Protein AF-A0A3C0KY36-F1 (afdb_monomer_lite)

Secondary structure (DSSP, 8-state):
-HHHHHIIIIIIIIIIHHHHHHTTTHHHH---HHHHHHHHHHHHHHHHHH--TTTTSSBTBBTB--HHHHHHHHHHHHHHHTTPPPPHHHHHHHHHHHTSHHHHHHHHH---

Structure (mmCIF, N/CA/C/O backbone):
data_AF-A0A3C0KY36-F1
#
_entry.id   AF-A0A3C0KY36-F1
#
loop_
_atom_site.group_PDB
_atom_site.id
_atom_site.type_symbol
_atom_site.label_atom_id
_atom_site.label_alt_id
_atom_site.label_comp_id
_atom_site.label_asym_id
_atom_site.label_entity_id
_atom_site.label_seq_id
_atom_site.pdbx_PDB_ins_code
_atom_site.Cartn_x
_atom_site.Cartn_y
_atom_site.Cartn_z
_atom_site.occupancy
_atom_site.B_iso_or_equiv
_atom_site.auth_seq_id
_atom_site.auth_comp_id
_atom_site.auth_asym_id
_atom_site.auth_atom_id
_atom_site.pdbx_PDB_model_num
ATOM 1 N N . ASP A 1 1 ? 1.687 12.852 10.831 1.00 79.81 1 ASP A N 1
ATOM 2 C CA . ASP A 1 1 ? 2.628 13.349 9.801 1.00 79.81 1 ASP A CA 1
ATOM 3 C C . ASP A 1 1 ? 3.720 12.352 9.436 1.00 79.81 1 ASP A C 1
ATOM 5 O O . ASP A 1 1 ? 3.793 11.976 8.273 1.00 79.81 1 ASP A O 1
ATOM 9 N N . GLU A 1 2 ? 4.528 11.865 10.384 1.00 93.56 2 GLU A N 1
ATOM 10 C CA . GLU A 1 2 ? 5.653 10.959 10.079 1.00 93.56 2 GLU A CA 1
ATOM 11 C C . GLU A 1 2 ? 5.215 9.617 9.469 1.00 93.56 2 GLU A C 1
ATOM 13 O O . GLU A 1 2 ? 5.673 9.260 8.390 1.00 93.56 2 GLU A O 1
ATOM 18 N N . LEU A 1 3 ? 4.258 8.914 10.085 1.00 94.94 3 LEU A N 1
ATOM 19 C CA . LEU A 1 3 ? 3.811 7.608 9.581 1.00 94.94 3 LEU A CA 1
ATOM 20 C C . LEU A 1 3 ? 3.078 7.703 8.230 1.00 94.94 3 LEU A C 1
ATOM 22 O O . LEU A 1 3 ? 3.219 6.832 7.374 1.00 94.94 3 LEU A O 1
ATOM 26 N N . ALA A 1 4 ? 2.338 8.793 8.007 1.00 97.19 4 ALA A N 1
ATOM 27 C CA . ALA A 1 4 ? 1.765 9.095 6.696 1.00 97.19 4 ALA A CA 1
ATOM 28 C C . ALA A 1 4 ? 2.865 9.323 5.649 1.00 97.19 4 ALA A C 1
ATOM 30 O O . ALA A 1 4 ? 2.790 8.781 4.549 1.00 97.19 4 ALA A O 1
ATOM 31 N N . SER A 1 5 ? 3.907 10.078 6.009 1.00 97.75 5 SER A N 1
ATOM 32 C CA . SER A 1 5 ? 5.055 10.336 5.135 1.00 97.75 5 SER A CA 1
ATOM 33 C C . SER A 1 5 ? 5.800 9.046 4.807 1.00 97.75 5 SER A C 1
ATOM 35 O O . SER A 1 5 ? 6.098 8.801 3.644 1.00 97.75 5 SER A O 1
ATOM 37 N N . PHE A 1 6 ? 6.015 8.177 5.795 1.00 97.81 6 PHE A N 1
ATOM 38 C CA . PHE A 1 6 ? 6.591 6.851 5.601 1.00 97.81 6 PHE A CA 1
ATOM 39 C C . PHE A 1 6 ? 5.792 6.018 4.591 1.00 97.81 6 PHE A C 1
ATOM 41 O O . PHE A 1 6 ? 6.348 5.518 3.616 1.00 97.81 6 PHE A O 1
ATOM 48 N N . MET A 1 7 ? 4.474 5.912 4.778 1.00 98.31 7 MET A N 1
ATOM 49 C CA . MET A 1 7 ? 3.610 5.158 3.868 1.00 98.31 7 MET A CA 1
ATOM 50 C C . MET A 1 7 ? 3.638 5.719 2.442 1.00 98.31 7 MET A C 1
ATOM 52 O O . MET A 1 7 ? 3.793 4.969 1.481 1.00 98.31 7 MET A O 1
ATOM 56 N N . LEU A 1 8 ? 3.510 7.036 2.292 1.00 98.12 8 LEU A N 1
ATOM 57 C CA . LEU A 1 8 ? 3.464 7.674 0.978 1.00 98.12 8 LEU A CA 1
ATOM 58 C C . LEU A 1 8 ? 4.816 7.628 0.261 1.00 98.12 8 LEU A C 1
ATOM 60 O O . LEU A 1 8 ? 4.858 7.428 -0.952 1.00 98.12 8 LEU A O 1
ATOM 64 N N . MET A 1 9 ? 5.918 7.822 0.981 1.00 98.06 9 MET A N 1
ATOM 65 C CA . MET A 1 9 ? 7.243 7.898 0.370 1.00 98.06 9 MET A CA 1
ATOM 66 C C . MET A 1 9 ? 7.850 6.510 0.178 1.00 98.06 9 MET A C 1
ATOM 68 O O . MET A 1 9 ? 8.217 6.163 -0.941 1.00 98.06 9 MET A O 1
ATOM 72 N N . GLU A 1 10 ? 7.899 5.678 1.217 1.00 98.12 10 GLU A N 1
ATOM 73 C CA . GLU A 1 10 ? 8.630 4.406 1.157 1.00 98.12 10 GLU A CA 1
ATOM 74 C C . GLU A 1 10 ? 7.803 3.275 0.543 1.00 98.12 10 GLU A C 1
ATOM 76 O O . GLU A 1 10 ? 8.297 2.516 -0.302 1.00 98.12 10 GLU A O 1
ATOM 81 N N . LEU A 1 11 ? 6.525 3.173 0.919 1.00 98.56 11 LEU A N 1
ATOM 82 C CA . LEU A 1 11 ? 5.653 2.099 0.439 1.00 98.56 11 LEU A CA 1
ATOM 83 C C . LEU A 1 11 ? 4.961 2.425 -0.885 1.00 98.56 11 LEU A C 1
ATOM 85 O O . LEU A 1 11 ? 4.697 1.508 -1.655 1.00 98.56 11 LEU A O 1
ATOM 89 N N . ASP A 1 12 ? 4.661 3.689 -1.186 1.00 98.44 12 ASP A N 1
ATOM 90 C CA . ASP A 1 12 ? 4.037 4.037 -2.467 1.00 98.44 12 ASP A CA 1
ATOM 91 C C . ASP A 1 12 ? 5.042 4.599 -3.483 1.00 98.44 12 ASP A C 1
ATOM 93 O O . ASP A 1 12 ? 5.294 3.966 -4.512 1.00 98.44 12 ASP A O 1
ATOM 97 N N . ALA A 1 13 ? 5.659 5.753 -3.218 1.00 97.81 13 ALA A N 1
ATOM 98 C CA . ALA A 1 13 ? 6.472 6.458 -4.214 1.00 97.81 13 ALA A CA 1
ATOM 99 C C . ALA A 1 13 ? 7.777 5.728 -4.596 1.00 97.81 13 ALA A C 1
ATOM 101 O O . ALA A 1 13 ? 8.100 5.618 -5.784 1.00 97.81 13 ALA A O 1
ATOM 102 N N . THR A 1 14 ? 8.525 5.211 -3.620 1.00 97.06 14 THR A N 1
ATOM 103 C CA . THR A 1 14 ? 9.819 4.538 -3.849 1.00 97.06 14 THR A CA 1
ATOM 104 C C . THR A 1 14 ? 9.653 3.102 -4.347 1.00 97.06 14 THR A C 1
ATOM 106 O O . THR A 1 14 ? 10.554 2.560 -4.988 1.00 97.06 14 THR A O 1
ATOM 109 N N . SER A 1 15 ? 8.495 2.478 -4.113 1.00 98.00 15 SER A N 1
ATOM 110 C CA . SER A 1 15 ? 8.263 1.074 -4.460 1.00 98.00 15 SER A CA 1
ATOM 111 C C . SER A 1 15 ? 7.095 0.863 -5.422 1.00 98.00 15 SER A C 1
ATOM 113 O O . SER A 1 15 ? 7.335 0.619 -6.607 1.00 98.00 15 SER A O 1
ATOM 115 N N . LEU A 1 16 ? 5.838 0.957 -4.981 1.00 98.31 16 LEU A N 1
ATOM 116 C CA . LEU A 1 16 ? 4.688 0.640 -5.843 1.00 98.31 16 LEU A CA 1
ATOM 117 C C . LEU A 1 16 ? 4.638 1.489 -7.120 1.00 98.31 16 LEU A C 1
ATOM 119 O O . LEU A 1 16 ? 4.315 0.976 -8.192 1.00 98.31 16 LEU A O 1
ATOM 123 N N . TYR A 1 17 ? 5.019 2.762 -7.055 1.00 97.69 17 TYR A N 1
ATOM 124 C CA . TYR A 1 17 ? 5.069 3.629 -8.228 1.00 97.69 17 TYR A CA 1
ATOM 125 C C . TYR A 1 17 ? 6.126 3.195 -9.257 1.00 97.69 17 TYR A C 1
ATOM 127 O O . TYR A 1 17 ? 5.899 3.323 -10.461 1.00 97.69 17 TYR A O 1
ATOM 135 N N . ILE A 1 18 ? 7.266 2.646 -8.823 1.00 97.88 18 ILE A N 1
ATOM 136 C CA . ILE A 1 18 ? 8.261 2.045 -9.730 1.00 97.88 18 ILE A CA 1
ATOM 137 C C . ILE A 1 18 ? 7.657 0.824 -10.427 1.00 97.88 18 ILE A C 1
ATOM 139 O O . ILE A 1 18 ? 7.790 0.691 -11.643 1.00 97.88 18 ILE A O 1
ATOM 143 N N . VAL A 1 19 ? 6.951 -0.029 -9.677 1.00 97.94 19 VAL A N 1
ATOM 144 C CA . VAL A 1 19 ? 6.290 -1.215 -10.237 1.00 97.94 19 VAL A CA 1
ATOM 145 C C . VAL A 1 19 ? 5.263 -0.809 -11.293 1.00 97.94 19 VAL A C 1
ATOM 147 O O . VAL A 1 19 ? 5.346 -1.285 -12.420 1.00 97.94 19 VAL A O 1
ATOM 150 N N . ARG A 1 20 ? 4.361 0.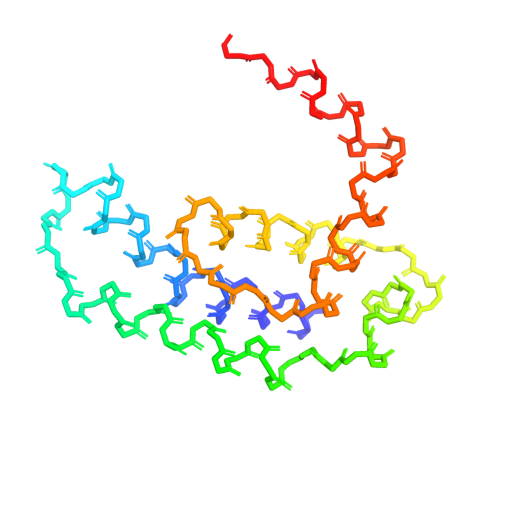129 -10.982 1.00 96.62 20 ARG A N 1
ATOM 151 C CA . ARG A 1 20 ? 3.326 0.595 -11.924 1.00 96.62 20 ARG A CA 1
ATOM 152 C C . ARG A 1 20 ? 3.920 1.181 -13.208 1.00 96.62 20 ARG A C 1
ATOM 154 O O . ARG A 1 20 ? 3.431 0.890 -14.295 1.00 96.62 20 ARG A O 1
ATOM 161 N N . ARG A 1 21 ? 4.996 1.972 -13.109 1.00 96.94 21 ARG A N 1
ATOM 162 C CA . ARG A 1 21 ? 5.659 2.567 -14.284 1.00 96.94 21 ARG A CA 1
ATOM 163 C C . ARG A 1 21 ? 6.226 1.524 -15.237 1.00 96.94 21 ARG A C 1
ATOM 165 O O . ARG A 1 21 ? 6.048 1.647 -16.441 1.00 96.94 21 ARG A O 1
ATOM 172 N N . HIS A 1 22 ? 6.913 0.527 -14.696 1.00 97.81 22 HIS A N 1
ATOM 173 C CA . HIS A 1 22 ? 7.711 -0.407 -15.490 1.00 97.81 22 HIS A CA 1
ATOM 174 C C . HIS A 1 22 ? 7.035 -1.763 -15.720 1.00 97.81 22 HIS A C 1
ATOM 176 O O . HIS A 1 22 ? 7.640 -2.636 -16.342 1.00 97.81 22 HIS A O 1
ATOM 182 N N . LEU A 1 23 ? 5.803 -1.928 -15.230 1.00 93.38 23 LEU A N 1
ATOM 183 C CA . LEU A 1 23 ? 4.934 -3.074 -15.483 1.00 93.38 23 LEU A CA 1
ATOM 184 C C . LEU A 1 23 ? 3.677 -2.627 -16.245 1.00 93.38 23 LEU A C 1
ATOM 186 O O . LEU A 1 23 ? 3.589 -2.834 -17.450 1.00 93.38 23 LEU A O 1
ATOM 190 N N . ASP A 1 24 ? 2.745 -1.944 -15.575 1.00 91.94 24 ASP A N 1
ATOM 191 C CA . ASP A 1 24 ? 1.436 -1.592 -16.148 1.00 91.94 24 ASP A CA 1
ATOM 192 C C . ASP A 1 24 ? 1.532 -0.499 -17.224 1.00 91.94 24 ASP A C 1
ATOM 194 O O . ASP A 1 24 ? 0.770 -0.488 -18.189 1.00 91.94 24 ASP A O 1
ATOM 198 N N . LEU A 1 25 ? 2.487 0.423 -17.068 1.00 95.62 25 LEU A N 1
ATOM 199 C CA . LEU A 1 25 ? 2.732 1.544 -17.983 1.00 95.62 25 LEU A CA 1
ATOM 200 C C . LEU A 1 25 ? 4.038 1.383 -18.776 1.00 95.62 25 LEU A C 1
ATOM 202 O O . LEU A 1 25 ? 4.587 2.367 -19.283 1.00 95.62 25 LEU A O 1
ATOM 206 N N . ALA A 1 26 ? 4.537 0.151 -18.911 1.00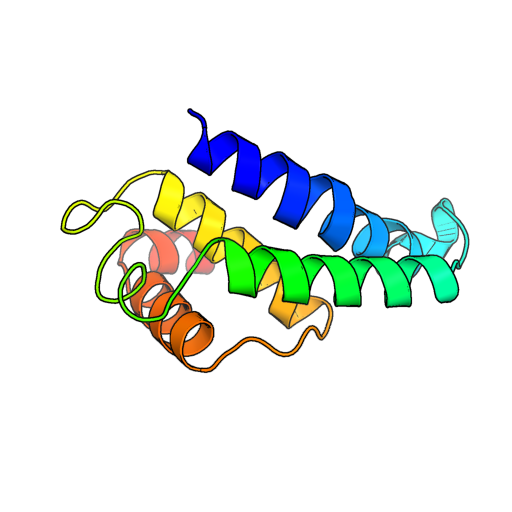 96.06 26 ALA A N 1
ATOM 207 C CA . ALA A 1 26 ? 5.805 -0.130 -19.580 1.00 96.06 26 ALA A CA 1
ATOM 208 C C . ALA A 1 26 ? 5.835 0.340 -21.046 1.00 96.06 26 ALA A C 1
ATOM 210 O O . ALA A 1 26 ? 6.893 0.707 -21.551 1.00 96.06 26 ALA A O 1
ATOM 211 N N . SER A 1 27 ? 4.683 0.415 -21.721 1.00 96.75 27 SER A N 1
ATOM 212 C CA . SER A 1 27 ? 4.578 0.965 -23.081 1.00 96.75 27 SER A CA 1
ATOM 213 C C . SER A 1 27 ? 4.942 2.453 -23.176 1.00 96.75 27 SER A C 1
ATOM 215 O O . SER A 1 27 ? 5.313 2.920 -24.250 1.00 96.75 27 SER A O 1
ATOM 217 N N . ILE A 1 28 ? 4.855 3.191 -22.064 1.00 97.62 28 ILE A N 1
ATOM 218 C CA . ILE A 1 28 ? 5.176 4.621 -21.966 1.00 97.62 28 ILE A CA 1
ATOM 219 C C . ILE A 1 28 ? 6.573 4.819 -21.366 1.00 97.62 28 ILE A C 1
ATOM 221 O O . ILE A 1 28 ? 7.346 5.638 -21.858 1.00 97.62 28 ILE A O 1
ATOM 225 N N . TYR A 1 29 ? 6.900 4.083 -20.299 1.00 96.69 29 TYR A N 1
ATOM 226 C CA . TYR A 1 29 ? 8.114 4.307 -19.498 1.00 96.69 29 TYR A CA 1
ATOM 227 C C . TYR A 1 29 ? 9.247 3.308 -19.759 1.00 96.69 29 TYR A C 1
ATOM 229 O O . TYR A 1 29 ? 10.332 3.457 -19.194 1.00 96.69 29 TYR A O 1
ATOM 237 N N . GLY A 1 30 ? 9.012 2.309 -20.607 1.00 97.81 30 GLY A N 1
ATOM 238 C CA . GLY A 1 30 ? 9.931 1.209 -20.865 1.00 97.81 30 GLY A CA 1
ATOM 239 C C . GLY A 1 30 ? 9.883 0.128 -19.784 1.00 97.81 30 GLY A C 1
ATOM 240 O O . GLY A 1 30 ? 9.669 0.394 -18.597 1.00 97.81 30 GLY A O 1
ATOM 241 N N . GLU A 1 31 ? 10.117 -1.113 -20.203 1.00 97.62 31 GLU A N 1
ATOM 242 C CA . GLU A 1 31 ? 10.290 -2.239 -19.290 1.00 97.62 31 GLU A CA 1
ATOM 243 C C . GLU A 1 31 ? 11.609 -2.111 -18.516 1.00 97.62 31 GLU A C 1
ATOM 245 O O . GLU A 1 31 ? 12.669 -1.849 -19.085 1.00 97.62 31 GLU A O 1
ATOM 250 N N . ALA A 1 32 ? 11.552 -2.336 -17.204 1.00 97.88 32 ALA A N 1
ATOM 251 C CA . ALA A 1 32 ? 12.730 -2.350 -16.340 1.00 97.88 32 ALA A CA 1
ATOM 252 C C . ALA A 1 32 ? 12.605 -3.468 -15.287 1.00 97.88 32 ALA A C 1
ATOM 254 O O . ALA A 1 32 ? 12.382 -3.190 -14.105 1.00 97.88 32 ALA A O 1
ATOM 255 N N . PRO A 1 33 ? 12.744 -4.748 -15.678 1.00 97.31 33 PRO A N 1
ATOM 256 C CA . PRO A 1 33 ? 12.458 -5.887 -14.799 1.00 97.31 33 PRO A CA 1
ATOM 257 C C . PRO A 1 33 ? 13.291 -5.880 -13.510 1.00 97.31 33 PRO A C 1
ATOM 259 O O . PRO A 1 33 ? 12.763 -6.148 -12.433 1.00 97.31 33 PRO A O 1
ATOM 262 N N . ASN A 1 34 ? 14.565 -5.481 -13.579 1.00 98.12 34 ASN A N 1
ATOM 263 C CA . ASN A 1 34 ? 15.426 -5.375 -12.395 1.00 98.12 34 ASN A CA 1
ATOM 264 C C . ASN A 1 34 ? 14.949 -4.293 -11.410 1.00 98.12 34 ASN A C 1
ATOM 266 O O . ASN A 1 34 ? 15.053 -4.481 -10.196 1.00 98.12 34 ASN A O 1
ATOM 270 N N . ALA A 1 35 ? 14.396 -3.184 -11.916 1.00 97.88 35 ALA A N 1
ATOM 271 C CA . ALA A 1 35 ? 13.825 -2.130 -11.082 1.00 97.88 35 ALA A CA 1
ATOM 272 C C . ALA A 1 35 ? 12.531 -2.610 -10.414 1.00 97.88 35 ALA A C 1
ATOM 274 O O . ALA A 1 35 ? 12.354 -2.401 -9.218 1.00 97.88 35 ALA A O 1
ATOM 275 N N . VAL A 1 36 ? 11.674 -3.327 -11.150 1.00 98.38 36 VAL A N 1
ATOM 276 C CA . VAL A 1 36 ? 10.448 -3.933 -10.605 1.00 98.38 36 VAL A CA 1
ATOM 277 C C . VAL A 1 36 ? 10.775 -4.937 -9.497 1.00 98.38 36 VAL A C 1
ATOM 279 O O . VAL A 1 36 ? 10.192 -4.860 -8.418 1.00 98.38 36 VAL A O 1
ATOM 282 N N . ILE A 1 37 ? 11.727 -5.849 -9.723 1.00 98.31 37 ILE A N 1
ATOM 283 C CA . ILE A 1 37 ? 12.153 -6.839 -8.719 1.00 98.31 37 ILE A CA 1
ATOM 284 C C . ILE A 1 37 ? 12.673 -6.137 -7.460 1.00 98.31 37 ILE A C 1
ATOM 286 O O . ILE A 1 37 ? 12.243 -6.455 -6.351 1.00 98.31 37 ILE A O 1
ATOM 290 N N . SER A 1 38 ? 13.551 -5.147 -7.633 1.00 98.44 38 SER A N 1
ATOM 291 C CA . SER A 1 38 ? 14.131 -4.390 -6.518 1.00 98.44 38 SER A CA 1
ATOM 292 C C . SER A 1 38 ? 13.070 -3.610 -5.739 1.00 98.44 38 SER A C 1
ATOM 294 O O . SER A 1 38 ? 13.070 -3.637 -4.511 1.00 98.44 38 SER A O 1
ATOM 296 N N . ALA A 1 39 ? 12.124 -2.973 -6.432 1.00 98.50 39 ALA A N 1
ATOM 297 C CA . ALA A 1 39 ? 11.039 -2.214 -5.818 1.00 98.50 39 ALA A CA 1
ATOM 298 C C . ALA A 1 39 ? 10.090 -3.103 -5.006 1.00 98.50 39 ALA A C 1
ATOM 300 O O . ALA A 1 39 ? 9.715 -2.741 -3.892 1.00 98.50 39 ALA A O 1
ATOM 301 N N . LYS A 1 40 ? 9.744 -4.293 -5.519 1.00 98.56 40 LYS A N 1
ATOM 302 C CA . LYS A 1 40 ? 8.941 -5.277 -4.777 1.00 98.56 40 LYS A CA 1
ATOM 303 C C . LYS A 1 40 ? 9.668 -5.770 -3.523 1.00 98.56 40 LYS A C 1
ATOM 305 O O . LYS A 1 40 ? 9.063 -5.844 -2.459 1.00 98.56 40 LYS A O 1
ATOM 310 N N . ALA A 1 41 ? 10.963 -6.071 -3.629 1.00 98.62 41 ALA A N 1
ATOM 311 C CA . ALA A 1 41 ? 11.766 -6.488 -2.480 1.00 98.62 41 ALA A CA 1
ATOM 312 C C . ALA A 1 41 ? 11.869 -5.379 -1.418 1.00 98.62 41 ALA A C 1
ATOM 314 O O . ALA A 1 41 ? 11.714 -5.649 -0.226 1.00 98.62 41 ALA A O 1
ATOM 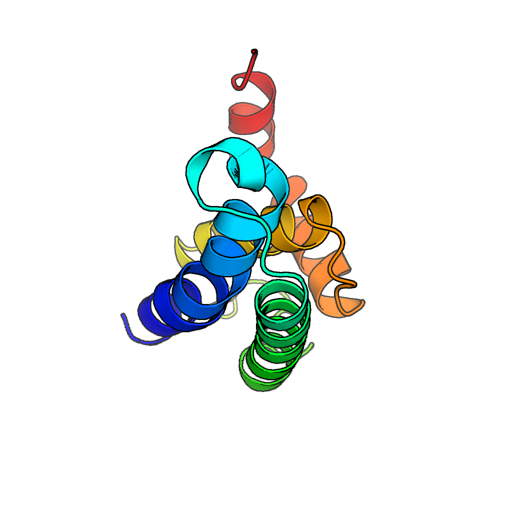315 N N . TYR A 1 42 ? 12.072 -4.131 -1.852 1.00 98.69 42 TYR A N 1
ATOM 316 C CA . TYR A 1 42 ? 12.100 -2.965 -0.973 1.00 98.69 42 TYR A CA 1
ATOM 317 C C . TYR A 1 42 ? 10.762 -2.764 -0.254 1.00 98.69 42 TYR A C 1
ATOM 319 O O . TYR A 1 42 ? 10.751 -2.627 0.967 1.00 98.69 42 TYR A O 1
ATOM 327 N N . PHE A 1 43 ? 9.639 -2.848 -0.976 1.00 98.75 43 PHE A N 1
ATOM 328 C CA . PHE A 1 43 ? 8.301 -2.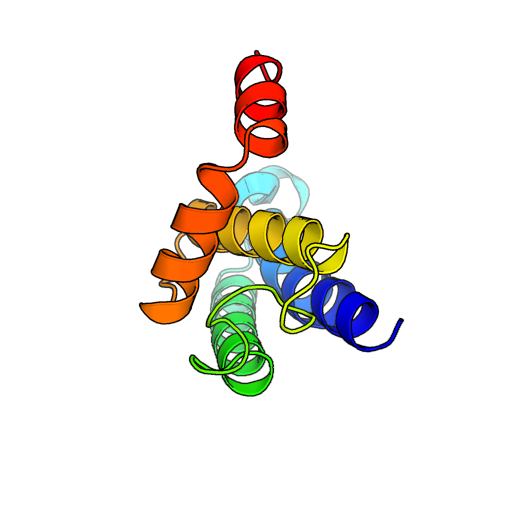781 -0.384 1.00 98.75 43 PHE A CA 1
ATOM 329 C C . PHE A 1 43 ? 8.128 -3.801 0.745 1.00 98.75 43 PHE A C 1
ATOM 331 O O . PHE A 1 43 ? 7.736 -3.435 1.849 1.00 98.75 43 PHE A O 1
ATOM 338 N N . CYS A 1 44 ? 8.452 -5.075 0.490 1.00 98.56 44 CYS A N 1
ATOM 339 C CA . CYS A 1 44 ? 8.313 -6.133 1.491 1.00 98.56 44 CYS A CA 1
ATOM 340 C C . CYS A 1 44 ? 9.157 -5.860 2.739 1.00 98.56 44 CYS A C 1
ATOM 342 O O . CYS A 1 44 ? 8.683 -6.077 3.854 1.00 98.56 44 CYS A O 1
ATOM 344 N N . LYS A 1 45 ? 10.390 -5.372 2.555 1.00 98.44 45 LYS A N 1
ATOM 345 C CA . LYS A 1 45 ? 11.271 -4.996 3.662 1.00 98.44 45 LYS A CA 1
ATOM 346 C C . LYS A 1 45 ? 10.649 -3.875 4.498 1.00 98.44 45 LYS A C 1
ATOM 348 O O . LYS A 1 45 ? 10.459 -4.058 5.696 1.00 98.44 45 LYS A O 1
ATOM 353 N N . MET A 1 46 ? 10.296 -2.753 3.871 1.00 98.56 46 MET A N 1
ATOM 354 C CA . MET A 1 46 ? 9.771 -1.588 4.587 1.00 98.56 46 MET A CA 1
ATOM 355 C C . MET A 1 46 ? 8.421 -1.882 5.241 1.00 98.56 46 MET A C 1
ATOM 357 O O . MET A 1 46 ? 8.184 -1.453 6.364 1.00 98.56 46 MET A O 1
ATOM 361 N N . LEU A 1 47 ? 7.548 -2.662 4.595 1.00 98.31 47 LEU A N 1
ATOM 362 C CA . LEU A 1 47 ? 6.281 -3.081 5.194 1.00 98.31 47 LEU A CA 1
ATOM 363 C C . LEU A 1 47 ? 6.516 -3.909 6.466 1.00 98.31 47 LEU A C 1
ATOM 365 O O . LEU A 1 47 ? 5.832 -3.700 7.464 1.00 98.31 47 LEU A O 1
ATOM 369 N N . GLY A 1 48 ? 7.485 -4.829 6.432 1.00 96.81 48 GLY A N 1
ATOM 370 C CA . GLY A 1 48 ? 7.849 -5.650 7.587 1.00 96.81 48 GLY A CA 1
ATOM 371 C C . GLY A 1 48 ? 8.483 -4.857 8.732 1.00 96.81 48 GLY A C 1
ATOM 372 O O . GLY A 1 48 ? 8.258 -5.196 9.890 1.00 96.81 48 GLY A O 1
ATOM 373 N N . GLU A 1 49 ? 9.244 -3.806 8.423 1.00 96.00 49 GLU A N 1
ATOM 374 C CA . GLU A 1 49 ? 9.856 -2.915 9.420 1.00 96.00 49 GLU A CA 1
ATOM 375 C C . GLU A 1 49 ? 8.857 -1.902 9.999 1.00 96.00 49 GLU A C 1
ATOM 377 O O . GLU A 1 49 ? 8.952 -1.564 11.174 1.00 96.00 49 GLU A O 1
ATOM 382 N N . GLY A 1 50 ? 7.905 -1.424 9.193 1.00 95.12 50 GLY A N 1
ATOM 383 C CA . GLY A 1 50 ? 6.964 -0.373 9.587 1.00 95.12 50 GLY A CA 1
ATOM 384 C C . GLY A 1 50 ? 5.668 -0.863 10.233 1.00 95.12 50 GLY A C 1
ATOM 385 O O . GLY A 1 50 ? 4.978 -0.059 10.852 1.00 95.12 50 GLY A O 1
ATOM 386 N N . PHE A 1 51 ? 5.303 -2.142 10.064 1.00 96.56 51 PHE A N 1
ATOM 387 C CA . PHE A 1 51 ? 4.023 -2.665 10.548 1.00 96.56 51 PHE A CA 1
ATOM 388 C C . PHE A 1 51 ? 4.098 -4.116 11.036 1.00 96.56 51 PHE A C 1
ATOM 390 O O . PHE A 1 51 ? 3.975 -5.086 10.277 1.00 96.56 51 PHE A O 1
ATOM 397 N N . SER A 1 52 ? 4.193 -4.271 12.350 1.00 96.00 52 SER A N 1
ATOM 398 C CA . SER A 1 52 ? 4.058 -5.548 13.046 1.00 96.00 52 SER A CA 1
ATOM 399 C C . SER A 1 52 ? 2.599 -6.011 13.161 1.00 96.00 52 SER A C 1
ATOM 401 O O . SER A 1 52 ? 1.639 -5.259 12.977 1.00 96.00 52 SER A O 1
ATOM 403 N N . ALA A 1 53 ? 2.414 -7.283 13.526 1.00 95.50 53 ALA A N 1
ATOM 404 C CA . ALA A 1 53 ? 1.085 -7.838 13.777 1.00 95.50 53 ALA A CA 1
ATOM 405 C C . ALA A 1 53 ? 0.354 -7.142 14.941 1.00 95.50 53 ALA A C 1
ATOM 407 O O . ALA A 1 53 ? -0.864 -6.990 14.880 1.00 95.50 53 ALA A O 1
ATOM 408 N N . SER A 1 54 ? 1.079 -6.706 15.978 1.00 9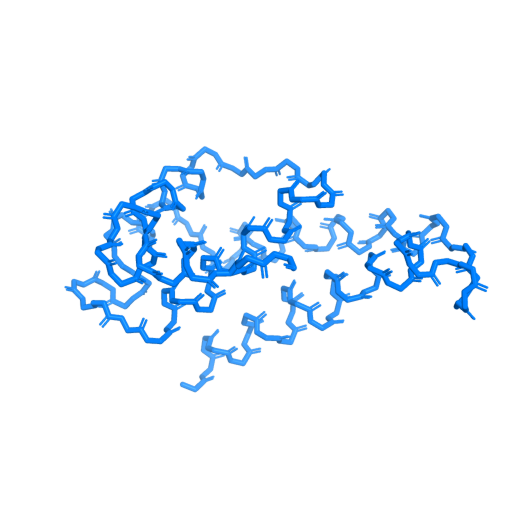4.31 54 SER A N 1
ATOM 409 C CA . SER A 1 54 ? 0.507 -5.966 17.109 1.00 94.31 54 SER A CA 1
ATOM 410 C C . SER A 1 54 ? 0.077 -4.553 16.728 1.00 94.31 54 SER A C 1
ATOM 412 O O . SER A 1 54 ? -0.982 -4.112 17.162 1.00 94.31 54 SER A O 1
ATOM 414 N N . GLU A 1 55 ? 0.855 -3.860 15.894 1.00 93.56 55 GLU A N 1
ATOM 415 C CA . GLU A 1 55 ? 0.513 -2.508 15.423 1.00 93.56 55 GLU A CA 1
ATOM 416 C C . GLU A 1 55 ? -0.706 -2.519 14.499 1.00 93.56 55 GLU A C 1
ATOM 418 O O . GLU A 1 55 ? -1.486 -1.575 14.488 1.00 93.56 55 GLU A O 1
ATOM 423 N N . LEU A 1 56 ? -0.921 -3.618 13.771 1.00 96.50 56 LEU A N 1
ATOM 424 C CA . LEU A 1 56 ? -2.090 -3.813 12.912 1.00 96.50 56 LEU A CA 1
ATOM 425 C C . LEU A 1 56 ? -3.191 -4.666 13.558 1.00 96.50 56 LEU A C 1
ATOM 427 O O . LEU A 1 56 ? -4.018 -5.247 12.846 1.00 96.50 56 LEU A O 1
ATOM 431 N N . ALA A 1 57 ? -3.232 -4.767 14.890 1.00 94.88 57 ALA A N 1
ATOM 432 C CA . ALA A 1 57 ? -4.258 -5.544 15.586 1.00 94.88 57 ALA A CA 1
ATOM 433 C C . ALA A 1 57 ? -5.663 -4.936 15.415 1.00 94.88 57 ALA A C 1
ATOM 435 O O . ALA A 1 57 ? -6.626 -5.672 15.185 1.00 94.88 57 ALA A O 1
ATOM 436 N N . GLU A 1 58 ? -5.776 -3.604 15.441 1.00 96.12 58 GLU A N 1
ATOM 437 C CA . GLU A 1 58 ? -7.042 -2.883 15.271 1.00 96.12 58 GLU A CA 1
ATOM 438 C C . GLU A 1 58 ? -6.947 -1.839 14.149 1.00 96.12 58 GLU A C 1
ATOM 440 O O . GLU A 1 58 ? -7.273 -2.181 13.004 1.00 96.12 58 GLU A O 1
ATOM 445 N N . PHE A 1 59 ? -6.458 -0.633 14.457 1.00 97.62 59 PHE A N 1
ATOM 446 C CA . PHE A 1 59 ? -6.156 0.448 13.516 1.00 97.62 59 PHE A CA 1
ATOM 447 C C . PHE A 1 59 ? -4.679 0.835 13.591 1.00 97.62 59 PHE A C 1
ATOM 449 O O . PHE A 1 59 ? -4.007 0.565 14.585 1.00 97.62 59 PHE A O 1
ATOM 456 N N . VAL A 1 60 ? -4.185 1.520 12.560 1.00 96.62 60 VAL A N 1
ATOM 457 C CA . VAL A 1 60 ? -2.795 2.002 12.508 1.00 96.62 60 VAL A CA 1
ATOM 458 C C . VAL A 1 60 ? -2.474 2.914 13.698 1.00 96.62 60 VAL A C 1
ATOM 460 O O . VAL A 1 60 ? -1.366 2.879 14.223 1.00 96.62 60 VAL A O 1
ATOM 463 N N . TRP A 1 61 ? -3.449 3.703 14.160 1.00 93.94 61 TRP A N 1
ATOM 464 C CA . TRP A 1 61 ? -3.318 4.548 15.350 1.00 93.94 61 TRP A CA 1
ATOM 465 C C . TRP A 1 61 ? -4.024 3.937 16.572 1.00 93.94 61 TRP A C 1
ATOM 467 O O . TRP A 1 61 ? -4.881 4.555 17.213 1.00 93.94 61 TRP A O 1
ATOM 477 N N . GLY A 1 62 ? -3.691 2.682 16.877 1.00 93.25 62 GLY A N 1
ATOM 478 C CA . GLY A 1 62 ? -4.231 1.947 18.019 1.00 93.25 62 GLY A CA 1
ATOM 479 C C . GLY A 1 62 ? -5.731 1.690 17.881 1.00 93.25 62 GLY A C 1
ATOM 480 O O . GLY A 1 62 ? -6.160 0.909 17.036 1.00 93.25 62 GLY A O 1
ATOM 481 N N . HIS A 1 63 ? -6.532 2.353 18.716 1.00 95.12 63 HIS A N 1
ATOM 482 C CA . HIS A 1 63 ? -7.985 2.146 18.803 1.00 95.12 63 HIS A CA 1
ATOM 483 C C . HIS A 1 63 ? -8.806 3.149 17.976 1.00 95.12 63 HIS A C 1
ATOM 485 O O . HIS A 1 63 ? -10.036 3.103 17.973 1.00 95.12 63 HIS A O 1
ATOM 491 N N . CYS A 1 64 ? -8.146 4.069 17.266 1.00 94.81 64 CYS A N 1
ATOM 492 C CA . CYS A 1 64 ? -8.810 5.109 16.488 1.00 94.81 64 CYS A CA 1
ATOM 493 C C . CYS A 1 64 ? -8.608 4.885 14.991 1.00 94.81 64 CYS A C 1
ATOM 495 O O . CYS A 1 64 ? -7.482 4.936 14.503 1.00 94.81 64 CYS A O 1
ATOM 497 N N . PHE A 1 65 ? -9.712 4.723 14.258 1.00 97.00 65 PHE A N 1
ATOM 498 C CA . PHE A 1 65 ? -9.679 4.779 12.800 1.00 97.00 65 PHE A CA 1
ATOM 499 C C . PHE A 1 65 ? -9.318 6.189 12.327 1.00 97.00 65 PHE A C 1
ATOM 501 O O . PHE A 1 65 ? -9.921 7.162 12.788 1.00 97.00 65 PHE A O 1
ATOM 508 N N . SER A 1 66 ? -8.405 6.291 11.368 1.00 96.88 66 SER A N 1
ATOM 509 C CA . SER A 1 66 ? -7.953 7.564 10.807 1.00 96.88 66 SER A CA 1
ATOM 510 C C . SER A 1 66 ? -7.642 7.471 9.311 1.00 96.88 66 SER A C 1
ATOM 512 O O . SER A 1 66 ? -7.803 6.435 8.660 1.00 96.88 66 SER A O 1
ATOM 514 N N . GLU A 1 67 ? -7.181 8.579 8.739 1.00 96.88 67 GLU A N 1
ATOM 515 C CA . GLU A 1 67 ? -6.643 8.647 7.384 1.00 96.88 67 GLU A CA 1
ATOM 516 C C . GLU A 1 67 ? -5.482 7.673 7.154 1.00 96.88 67 GLU A C 1
ATOM 518 O O . GLU A 1 67 ? -5.301 7.198 6.034 1.00 96.88 67 GLU A O 1
ATOM 523 N N . LEU A 1 68 ? -4.737 7.311 8.204 1.00 97.69 68 LEU A N 1
ATOM 524 C CA . LEU A 1 68 ? -3.634 6.359 8.105 1.00 97.69 68 LEU A CA 1
ATOM 525 C C . LEU A 1 68 ? -4.129 4.975 7.683 1.00 97.69 68 LEU A C 1
ATOM 527 O O . LEU A 1 68 ? -3.489 4.317 6.866 1.00 97.69 68 LEU A O 1
ATOM 531 N N . ASP A 1 69 ? -5.299 4.562 8.170 1.00 98.31 69 ASP A N 1
ATOM 532 C CA . ASP A 1 69 ? -5.902 3.290 7.782 1.00 98.31 69 ASP A CA 1
ATOM 533 C C . ASP A 1 69 ? -6.367 3.300 6.325 1.00 98.31 69 ASP A C 1
ATOM 535 O O . ASP A 1 69 ? -6.260 2.297 5.618 1.00 98.31 69 ASP A O 1
ATOM 539 N N . ILE A 1 70 ? -6.866 4.444 5.851 1.00 97.94 70 ILE A N 1
ATOM 540 C CA . ILE A 1 70 ? -7.279 4.625 4.454 1.00 97.94 70 ILE A CA 1
ATOM 541 C C . ILE A 1 70 ? -6.057 4.530 3.533 1.00 97.94 70 ILE A C 1
ATOM 543 O O . ILE A 1 70 ? -6.095 3.808 2.530 1.00 97.94 70 ILE A O 1
ATOM 547 N N . LEU A 1 71 ? -4.970 5.219 3.894 1.00 98.19 71 LEU A N 1
ATOM 548 C CA . LEU A 1 71 ? -3.704 5.190 3.163 1.00 98.19 71 LEU A CA 1
ATOM 549 C C . LEU A 1 71 ? -3.132 3.773 3.115 1.00 98.19 71 LEU A C 1
ATOM 551 O O . LEU A 1 71 ? -2.903 3.247 2.025 1.00 98.19 71 LEU A O 1
ATOM 555 N N . LEU A 1 72 ? -2.978 3.122 4.272 1.00 98.50 72 LEU A N 1
ATOM 556 C CA . LEU A 1 72 ? -2.408 1.781 4.337 1.00 98.50 72 LEU A CA 1
ATOM 557 C C . LEU A 1 72 ? -3.261 0.768 3.570 1.00 98.50 72 LEU A C 1
ATOM 559 O O . LEU A 1 72 ? -2.724 -0.026 2.804 1.00 98.50 72 LEU A O 1
ATOM 563 N N . THR A 1 73 ? -4.588 0.809 3.716 1.00 98.56 73 THR A N 1
ATOM 564 C CA . THR A 1 73 ? -5.488 -0.106 2.990 1.00 98.56 73 THR A CA 1
ATOM 565 C C . THR A 1 73 ? -5.325 0.035 1.480 1.00 98.56 73 THR A C 1
ATOM 567 O O . THR A 1 73 ? -5.251 -0.974 0.782 1.00 98.56 73 THR A O 1
ATOM 570 N N . THR A 1 74 ? -5.207 1.267 0.980 1.00 97.88 74 THR A N 1
ATOM 571 C CA . THR A 1 74 ? -5.008 1.544 -0.451 1.00 97.88 74 THR A CA 1
ATOM 572 C C . THR A 1 74 ? -3.650 1.036 -0.941 1.00 97.88 74 THR A C 1
ATOM 574 O O . THR A 1 74 ? -3.560 0.435 -2.010 1.00 97.88 74 THR A O 1
ATOM 577 N N . ILE A 1 75 ? -2.593 1.226 -0.151 1.00 98.62 75 ILE A N 1
ATOM 578 C CA . ILE A 1 75 ? -1.246 0.722 -0.452 1.00 98.62 75 ILE A CA 1
ATOM 579 C C . ILE A 1 75 ? -1.241 -0.812 -0.503 1.00 98.62 75 ILE A C 1
ATOM 581 O O . ILE A 1 75 ? -0.708 -1.397 -1.445 1.00 98.62 75 ILE A O 1
ATOM 585 N N . LEU A 1 76 ? -1.880 -1.476 0.465 1.00 98.69 76 LEU A N 1
ATOM 586 C CA . LEU A 1 76 ? -1.995 -2.937 0.493 1.00 98.69 76 LEU A CA 1
ATOM 587 C C . LEU A 1 76 ? -2.863 -3.471 -0.659 1.00 98.69 76 LEU A C 1
ATOM 589 O O . LEU A 1 76 ? -2.555 -4.527 -1.209 1.00 98.69 76 LEU A O 1
ATOM 593 N N . ASP A 1 77 ? -3.917 -2.749 -1.052 1.00 98.06 77 ASP A N 1
ATOM 594 C CA . ASP A 1 77 ? -4.714 -3.063 -2.245 1.00 98.06 77 ASP A CA 1
ATOM 595 C C . ASP A 1 77 ? -3.858 -3.052 -3.516 1.00 98.06 77 ASP A C 1
ATOM 597 O O . ASP A 1 77 ? -3.936 -3.982 -4.320 1.00 98.06 77 ASP A O 1
ATOM 601 N N . TRP A 1 78 ? -3.010 -2.037 -3.679 1.00 97.75 78 TRP A N 1
ATOM 602 C CA . TRP A 1 78 ? -2.106 -1.938 -4.822 1.00 97.75 78 TRP A CA 1
ATOM 603 C C . TRP A 1 78 ? -1.008 -2.993 -4.811 1.00 97.75 78 TRP A C 1
ATOM 605 O O . TRP A 1 78 ? -0.716 -3.563 -5.859 1.00 97.75 78 TRP A O 1
ATOM 615 N N . ALA A 1 79 ? -0.413 -3.266 -3.652 1.00 98.25 79 ALA A N 1
ATOM 616 C CA . ALA A 1 79 ? 0.606 -4.298 -3.515 1.00 98.25 79 ALA A CA 1
ATOM 617 C C . ALA A 1 79 ? 0.080 -5.670 -3.960 1.00 98.25 79 ALA A C 1
ATOM 619 O O . ALA A 1 79 ? 0.733 -6.356 -4.746 1.00 98.25 79 ALA A O 1
ATOM 620 N N . ASP A 1 80 ? -1.134 -6.024 -3.534 1.00 97.75 80 ASP A N 1
ATOM 621 C CA . ASP A 1 80 ? -1.832 -7.235 -3.969 1.00 97.75 80 ASP A CA 1
ATOM 622 C C . ASP A 1 80 ? -2.107 -7.220 -5.483 1.00 97.75 80 ASP A C 1
ATOM 624 O O . ASP A 1 80 ? -1.789 -8.183 -6.179 1.00 97.75 80 ASP A O 1
ATOM 628 N N . ALA A 1 81 ? -2.604 -6.098 -6.018 1.00 95.81 81 ALA A N 1
ATOM 629 C CA . ALA A 1 81 ? -2.905 -5.950 -7.444 1.00 95.81 81 ALA A CA 1
ATOM 630 C C . ALA A 1 81 ? -1.674 -6.135 -8.349 1.00 95.81 81 ALA A C 1
ATOM 632 O O . ALA A 1 81 ? -1.789 -6.723 -9.423 1.00 95.81 81 ALA A O 1
ATOM 633 N N . VAL A 1 82 ? -0.490 -5.691 -7.912 1.00 95.69 82 VAL A N 1
ATOM 634 C CA . VAL A 1 82 ? 0.769 -5.867 -8.661 1.00 95.69 82 VAL A CA 1
ATOM 635 C C . VAL A 1 82 ? 1.504 -7.170 -8.313 1.00 95.69 82 VAL A C 1
ATOM 637 O O . VAL A 1 82 ? 2.653 -7.373 -8.724 1.00 95.69 82 VAL A O 1
ATOM 640 N N . GLY A 1 83 ? 0.868 -8.072 -7.560 1.00 95.75 83 GLY A N 1
ATOM 641 C CA . GLY A 1 83 ? 1.385 -9.401 -7.241 1.00 95.75 83 GLY A CA 1
ATOM 642 C C . GLY A 1 83 ? 2.543 -9.399 -6.242 1.00 95.75 83 GLY A C 1
ATOM 643 O O . GLY A 1 83 ? 3.506 -10.147 -6.420 1.00 95.75 83 GLY A O 1
ATOM 644 N N . ILE A 1 84 ? 2.506 -8.529 -5.232 1.00 97.88 84 ILE A N 1
ATOM 645 C CA . ILE A 1 84 ? 3.371 -8.618 -4.051 1.00 97.88 84 ILE A CA 1
ATOM 646 C C . ILE A 1 84 ? 2.664 -9.480 -3.002 1.00 97.88 84 ILE A C 1
ATOM 648 O O . ILE A 1 84 ? 1.536 -9.194 -2.609 1.00 97.88 84 ILE A O 1
ATOM 652 N N . ALA A 1 85 ? 3.339 -10.527 -2.523 1.00 96.50 85 ALA A N 1
ATOM 653 C CA . ALA A 1 85 ? 2.819 -11.370 -1.451 1.00 96.50 85 ALA A CA 1
ATOM 654 C C . ALA A 1 85 ? 2.826 -10.607 -0.118 1.00 96.50 85 ALA A C 1
ATOM 656 O O . ALA A 1 85 ? 3.888 -10.215 0.371 1.00 96.50 85 ALA A O 1
ATOM 657 N N . LEU A 1 86 ? 1.647 -10.410 0.476 1.00 98.06 86 LEU A N 1
ATOM 658 C CA . LEU A 1 86 ? 1.513 -9.717 1.753 1.00 98.06 86 LEU A CA 1
ATOM 659 C C . LEU A 1 86 ? 1.629 -10.695 2.935 1.00 98.06 86 LEU A C 1
ATOM 661 O O . LEU A 1 86 ? 1.155 -11.831 2.859 1.00 98.06 86 LEU A O 1
ATOM 665 N N . PRO A 1 87 ? 2.195 -10.258 4.072 1.00 97.69 87 PRO A N 1
ATOM 666 C CA . PRO A 1 87 ? 2.123 -11.013 5.316 1.00 97.69 87 PRO A CA 1
ATOM 667 C C . PRO A 1 87 ? 0.676 -11.272 5.764 1.00 97.69 87 PRO A C 1
ATOM 669 O O . PRO A 1 87 ? -0.230 -10.471 5.517 1.00 97.69 87 PRO A O 1
ATOM 672 N N . ALA A 1 88 ? 0.456 -12.368 6.495 1.00 97.62 88 ALA A N 1
ATOM 673 C CA . ALA A 1 88 ? -0.880 -12.772 6.939 1.00 97.62 88 ALA A CA 1
ATOM 674 C C . ALA A 1 88 ? -1.586 -11.703 7.797 1.00 97.62 88 ALA A C 1
ATOM 676 O O . ALA A 1 88 ? -2.792 -11.495 7.650 1.00 97.62 88 ALA A O 1
ATOM 677 N N . HIS A 1 89 ? -0.853 -10.988 8.660 1.00 97.69 89 HIS A N 1
ATOM 678 C CA . HIS A 1 89 ? -1.428 -9.914 9.478 1.00 97.69 89 HIS A CA 1
ATOM 679 C C . HIS A 1 89 ? -1.869 -8.716 8.632 1.00 97.69 89 HIS A C 1
ATOM 681 O O . HIS A 1 89 ? -2.925 -8.149 8.901 1.00 97.69 89 HIS A O 1
ATOM 687 N N . CYS A 1 90 ? -1.139 -8.392 7.561 1.00 98.44 90 CYS A N 1
ATOM 688 C CA . CYS A 1 90 ? -1.535 -7.362 6.601 1.00 98.44 90 CYS A CA 1
ATOM 689 C C . CYS A 1 90 ? -2.787 -7.777 5.815 1.00 98.44 90 CYS A C 1
ATOM 691 O O . CYS A 1 90 ? -3.690 -6.960 5.647 1.00 98.44 90 CYS A O 1
ATOM 693 N N . HIS A 1 91 ? -2.898 -9.045 5.396 1.00 98.06 91 HIS A N 1
ATOM 694 C CA . HIS A 1 91 ? -4.126 -9.565 4.779 1.00 98.06 91 HIS A CA 1
ATOM 695 C C . HIS A 1 91 ? -5.326 -9.475 5.729 1.00 98.06 91 HIS A C 1
ATOM 697 O O . HIS A 1 91 ? -6.392 -9.004 5.331 1.00 98.06 91 HIS A O 1
ATOM 703 N N . ALA A 1 92 ? -5.156 -9.882 6.989 1.00 98.12 92 ALA A N 1
ATOM 704 C CA . ALA A 1 92 ? -6.214 -9.813 7.992 1.00 98.12 92 ALA A CA 1
ATOM 705 C C . ALA A 1 92 ? -6.641 -8.364 8.271 1.00 98.12 92 ALA A C 1
ATOM 707 O O . ALA A 1 92 ? -7.836 -8.074 8.320 1.00 98.12 92 ALA A O 1
ATOM 708 N N . TYR A 1 93 ? -5.677 -7.453 8.416 1.00 98.56 93 TYR A N 1
ATOM 709 C CA . TYR A 1 93 ? -5.925 -6.024 8.585 1.00 98.56 93 TYR A CA 1
ATOM 710 C C . TYR A 1 93 ? -6.697 -5.442 7.393 1.00 98.56 93 TYR A C 1
ATOM 712 O O . TYR A 1 93 ? -7.787 -4.894 7.568 1.00 98.56 93 TYR A O 1
ATOM 720 N N . ARG A 1 94 ? -6.194 -5.654 6.171 1.00 98.19 94 ARG A N 1
ATOM 721 C CA . ARG A 1 94 ? -6.819 -5.203 4.919 1.00 98.19 94 ARG A CA 1
ATOM 722 C C . ARG A 1 94 ? -8.250 -5.723 4.785 1.00 98.19 94 ARG A C 1
ATOM 724 O O . ARG A 1 94 ? -9.157 -4.950 4.488 1.00 98.19 94 ARG A O 1
ATOM 731 N N . TYR A 1 95 ? -8.475 -7.004 5.079 1.00 98.19 95 TYR A N 1
ATOM 732 C CA . TYR A 1 95 ? -9.809 -7.600 5.054 1.00 98.19 95 TYR A CA 1
ATOM 733 C C . TYR A 1 95 ? -10.778 -6.884 6.003 1.00 98.19 95 TYR A C 1
ATOM 735 O O . TYR A 1 95 ? -11.901 -6.578 5.600 1.00 98.19 95 TYR A O 1
ATOM 743 N N . ARG A 1 96 ? -10.358 -6.568 7.239 1.00 98.12 96 ARG A N 1
ATOM 744 C CA . ARG A 1 96 ? -11.189 -5.804 8.187 1.00 98.12 96 ARG A CA 1
ATOM 745 C C . ARG A 1 96 ? -11.494 -4.402 7.666 1.00 98.12 96 ARG A C 1
ATOM 747 O O . ARG A 1 96 ? -12.643 -3.969 7.750 1.00 98.12 96 ARG A O 1
ATOM 754 N N . MET A 1 97 ? -10.507 -3.711 7.092 1.00 98.44 97 MET A N 1
ATOM 755 C CA . MET A 1 97 ? -10.712 -2.374 6.523 1.00 98.44 97 MET A CA 1
ATOM 756 C C . MET A 1 97 ? -11.692 -2.391 5.347 1.00 98.44 97 MET A C 1
ATOM 758 O O . MET A 1 97 ? -12.558 -1.519 5.259 1.00 98.44 97 MET A O 1
ATOM 762 N N . HIS A 1 98 ? -11.664 -3.436 4.515 1.00 98.31 98 HIS A N 1
ATOM 763 C CA . HIS A 1 98 ? -12.631 -3.627 3.430 1.00 98.31 98 HIS A CA 1
ATOM 764 C C . HIS A 1 98 ? -14.072 -3.828 3.905 1.00 98.31 98 HIS A C 1
ATOM 766 O O . HIS A 1 98 ? -15.000 -3.517 3.159 1.00 98.31 98 HIS A O 1
ATOM 772 N N . GLN A 1 99 ? -14.289 -4.318 5.132 1.00 98.00 99 GLN A N 1
ATOM 773 C CA . GLN A 1 99 ? -15.641 -4.479 5.684 1.00 98.00 99 GLN A CA 1
ATOM 774 C C . GLN A 1 99 ? -16.272 -3.155 6.123 1.00 98.00 99 GLN A C 1
ATOM 776 O O . GLN A 1 99 ? -17.486 -3.098 6.340 1.00 98.00 99 GLN A O 1
ATOM 781 N N . ARG A 1 100 ? -15.484 -2.079 6.255 1.00 97.44 100 ARG A N 1
ATOM 782 C CA . ARG A 1 100 ? -15.992 -0.791 6.734 1.00 97.44 100 ARG A CA 1
ATOM 783 C C . ARG A 1 100 ? -17.035 -0.229 5.756 1.00 97.44 100 ARG A C 1
ATOM 785 O O . ARG A 1 100 ? -16.786 -0.225 4.547 1.00 97.44 100 ARG A O 1
ATOM 792 N N . PRO A 1 101 ? -18.171 0.313 6.244 1.00 97.62 101 PRO A N 1
ATOM 793 C CA . PRO A 1 101 ? -19.233 0.832 5.378 1.00 97.62 101 PRO A CA 1
ATOM 794 C C . PRO A 1 101 ? -18.745 1.865 4.357 1.00 97.62 101 PRO A C 1
ATOM 796 O O . PRO A 1 101 ? -19.137 1.804 3.196 1.00 97.62 101 PRO A O 1
ATOM 799 N N . GLY A 1 102 ? -17.841 2.763 4.767 1.00 96.12 102 GLY A N 1
ATOM 800 C CA . GLY A 1 102 ? -17.263 3.778 3.883 1.00 96.12 102 GLY A CA 1
ATOM 801 C C . GLY A 1 102 ? -16.450 3.184 2.730 1.00 96.12 102 GLY A C 1
ATOM 802 O O . GLY A 1 102 ? -16.644 3.584 1.584 1.00 96.12 102 GLY A O 1
ATOM 803 N N . TYR A 1 103 ? -15.609 2.178 3.005 1.00 96.94 103 TYR A N 1
ATOM 804 C CA . TYR A 1 103 ? -14.843 1.491 1.960 1.00 96.94 103 TYR A CA 1
ATOM 805 C C . TYR A 1 103 ? -15.779 0.777 0.978 1.00 96.94 103 TYR A C 1
ATOM 807 O O . TYR A 1 103 ? -15.661 0.944 -0.235 1.00 96.94 103 TYR A O 1
ATOM 815 N N . ARG A 1 104 ? -16.759 0.023 1.497 1.00 97.06 104 ARG A N 1
ATOM 816 C CA . ARG A 1 104 ? -17.741 -0.692 0.668 1.00 97.06 104 ARG A CA 1
ATOM 817 C C . ARG A 1 104 ? -18.530 0.258 -0.228 1.00 97.06 104 ARG A C 1
ATOM 819 O O . ARG A 1 104 ? -18.670 -0.031 -1.412 1.00 97.06 104 ARG A O 1
ATOM 826 N N . LEU A 1 105 ? -19.001 1.379 0.318 1.00 96.94 105 LEU A N 1
ATOM 827 C CA . LEU A 1 105 ? -19.735 2.394 -0.435 1.00 96.94 105 LEU A CA 1
ATOM 828 C C . LEU A 1 105 ? -18.871 3.012 -1.544 1.00 96.94 105 LEU A C 1
ATOM 830 O O . LEU A 1 105 ? -19.315 3.106 -2.689 1.00 96.94 105 LEU A O 1
ATOM 834 N N . GLY A 1 106 ? -17.624 3.379 -1.232 1.00 94.19 106 GLY A N 1
ATOM 835 C CA . GLY A 1 106 ? -16.671 3.877 -2.227 1.00 94.19 106 GLY A CA 1
ATOM 836 C C . GLY A 1 106 ? -16.460 2.868 -3.355 1.00 94.19 106 GLY A C 1
ATOM 837 O O . GLY A 1 106 ? -16.654 3.187 -4.524 1.00 94.19 106 GLY A O 1
ATOM 838 N N . LYS A 1 107 ? -16.190 1.605 -3.008 1.00 93.06 107 LYS A N 1
ATOM 839 C CA . LYS A 1 107 ? -15.994 0.529 -3.986 1.00 93.06 107 LYS A CA 1
ATOM 840 C C . LYS A 1 107 ? -17.225 0.283 -4.862 1.00 93.06 107 LYS A C 1
ATOM 842 O O . LYS A 1 107 ? -17.068 0.054 -6.053 1.00 93.06 107 LYS A O 1
ATOM 847 N N . THR A 1 108 ? -18.442 0.366 -4.317 1.00 95.12 108 THR A N 1
ATOM 848 C CA . THR A 1 108 ? -19.675 0.231 -5.121 1.00 95.12 108 THR A CA 1
ATOM 849 C C . THR A 1 108 ? -19.894 1.380 -6.106 1.00 95.12 108 THR A C 1
ATOM 851 O O . THR A 1 108 ? -20.572 1.194 -7.118 1.00 95.12 108 THR A O 1
ATOM 854 N N . ASN A 1 109 ? -19.325 2.553 -5.823 1.00 94.56 109 ASN A N 1
ATOM 855 C CA . ASN A 1 109 ? -19.436 3.735 -6.675 1.00 94.56 109 ASN A CA 1
ATOM 856 C C . ASN A 1 109 ? -18.308 3.838 -7.710 1.00 94.56 109 ASN A C 1
ATOM 858 O O . ASN A 1 109 ? -18.481 4.539 -8.704 1.00 94.56 109 ASN A O 1
ATOM 862 N N . ASN A 1 110 ? -17.205 3.107 -7.528 1.00 89.38 110 ASN A N 1
ATOM 863 C CA . ASN A 1 110 ? -16.104 3.004 -8.489 1.00 89.38 110 ASN A CA 1
ATOM 86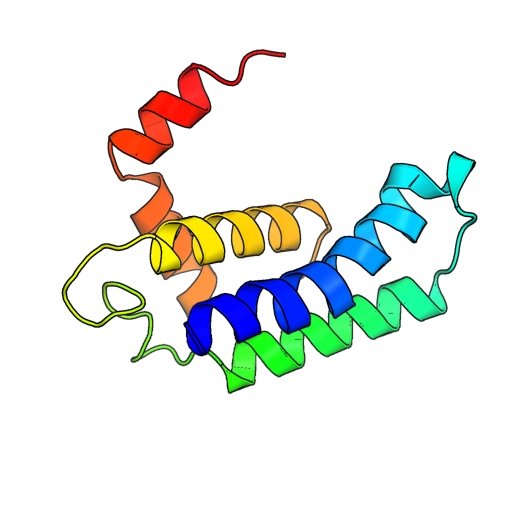4 C C . ASN A 1 110 ? -16.487 2.092 -9.666 1.00 89.38 110 ASN A C 1
ATOM 866 O O . ASN A 1 110 ? -15.956 0.992 -9.830 1.00 89.38 110 ASN A O 1
ATOM 870 N N . LYS A 1 111 ? -17.461 2.539 -10.459 1.00 83.44 111 LYS A N 1
ATOM 871 C CA . LYS A 1 111 ? -17.844 1.906 -11.722 1.00 83.44 111 LYS A CA 1
ATOM 872 C C . LYS A 1 111 ? -16.878 2.376 -12.821 1.00 83.44 111 LYS A C 1
ATOM 874 O O . LYS A 1 111 ? -16.521 3.554 -12.799 1.00 83.44 111 LYS A O 1
ATOM 879 N N . PRO A 1 112 ? -16.434 1.480 -13.718 1.00 68.31 112 PRO A N 1
ATOM 880 C CA . PRO A 1 112 ? -15.620 1.856 -14.871 1.00 68.31 112 PRO A CA 1
ATOM 881 C C . PRO A 1 112 ? -16.364 2.799 -15.823 1.00 68.31 112 PRO A C 1
ATOM 883 O O . PRO A 1 112 ? -17.619 2.760 -15.842 1.00 68.31 112 PRO A O 1
#

Foldseek 3Di:
DVLLCLLCVQLPVQALVQLCCQPVVCVPNNHDVVSNVVSLVSNQVSCPVSDDLQCLVDDVVPPDDDVSLVSLLVSLVSCVVSPRDDDPSSVVSNVVSCVDPVNVVVVVPPDD

Sequence (112 aa):
DELASFMLMELDATSLYIVRRHLDLASIYGEAPNAVISAKAYFCKMLGEGFSASELAEFVWGHCFSELDILLTTILDWADAVGIALPAHCHAYRYRMHQRPGYRLGKTNNKP

pLDDT: mean 96.5, std 3.76, range [68.31, 98.75]

Radius of gyration: 14.5 Å; chains: 1; bounding box: 35×26×42 Å